Protein AF-A0A7X7PB41-F1 (afdb_monomer_lite)

Foldseek 3Di:
DDDDPPPPPPPPPPPPDPPPPPPPPPPPVLVVLVVVLVVVCVVVVDCVVVVVVVVVVVVVVVVCVVVVVVCPQPPVRPVVVVVVVVVVVVVVVSVVSSVVVVVVVVVVVVVVVVVVVVVVVVVVVVVVVVVVVVCVVCCVVPDPVVVVVVVVVVVVVVVVVVVVVVPDDPDDDD

Structure (mmCIF, N/CA/C/O backbone):
data_AF-A0A7X7PB41-F1
#
_entry.id   AF-A0A7X7PB41-F1
#
loop_
_atom_site.group_PDB
_atom_site.id
_atom_site.type_symbol
_atom_site.label_atom_id
_atom_site.label_alt_id
_atom_site.label_comp_id
_atom_site.label_asym_id
_atom_site.label_entity_id
_atom_site.label_seq_id
_atom_site.pdbx_PDB_ins_code
_atom_site.Cartn_x
_atom_site.Cartn_y
_atom_site.Cartn_z
_atom_site.occupancy
_atom_site.B_iso_or_equiv
_atom_site.auth_seq_id
_atom_site.auth_comp_id
_atom_site.auth_asym_id
_atom_site.auth_atom_id
_atom_site.pdbx_PDB_model_num
ATOM 1 N N . MET A 1 1 ? -56.262 44.344 7.823 1.00 47.78 1 MET A N 1
ATOM 2 C CA . MET A 1 1 ? -54.985 43.666 8.153 1.00 47.78 1 MET A CA 1
ATOM 3 C C . MET A 1 1 ? -55.074 42.276 7.525 1.00 47.78 1 MET A C 1
ATOM 5 O O . MET A 1 1 ? -56.166 41.735 7.571 1.00 47.78 1 MET A O 1
ATOM 9 N N . THR A 1 2 ? -54.004 41.735 6.922 1.00 52.84 2 THR A N 1
ATOM 10 C CA . THR A 1 2 ? -53.910 40.322 6.452 1.00 52.84 2 THR A CA 1
ATOM 11 C C . THR A 1 2 ? -54.329 39.988 5.002 1.00 52.84 2 THR A C 1
ATOM 13 O O . THR A 1 2 ? -55.242 39.206 4.820 1.00 52.84 2 THR A O 1
ATOM 16 N N . GLU A 1 3 ? -53.632 40.474 3.954 1.00 51.25 3 GLU A N 1
ATOM 17 C CA . GLU A 1 3 ? -53.622 39.743 2.650 1.00 51.25 3 GLU A CA 1
ATOM 18 C C . GLU A 1 3 ? -52.525 40.138 1.627 1.00 51.25 3 GLU A C 1
ATOM 20 O O . GLU A 1 3 ? -52.729 40.053 0.419 1.00 51.25 3 GLU A O 1
ATOM 25 N N . LYS A 1 4 ? -51.336 40.606 2.043 1.00 51.53 4 LYS A N 1
ATOM 26 C CA . LYS A 1 4 ? -50.293 41.007 1.060 1.00 51.53 4 LYS A CA 1
ATOM 27 C C . LYS A 1 4 ? -48.918 40.357 1.202 1.00 51.53 4 LYS A C 1
ATOM 29 O O . LYS A 1 4 ? -48.092 40.529 0.308 1.00 51.53 4 LYS A O 1
ATOM 34 N N . SER A 1 5 ? -48.677 39.555 2.240 1.00 53.41 5 SER A N 1
ATOM 35 C CA . SER A 1 5 ? -47.347 38.958 2.473 1.00 53.41 5 SER A CA 1
ATOM 36 C C . SER A 1 5 ? -47.134 37.576 1.845 1.00 53.41 5 SER A C 1
ATOM 38 O O . SER A 1 5 ? -45.993 37.140 1.724 1.00 53.41 5 SER A O 1
ATOM 40 N N . SER A 1 6 ? -48.179 36.899 1.366 1.00 54.62 6 SER A N 1
ATOM 41 C CA . SER A 1 6 ? -48.081 35.486 0.958 1.00 54.62 6 SER A CA 1
ATOM 42 C C . SER A 1 6 ? -47.592 35.255 -0.481 1.00 54.62 6 SER A C 1
ATOM 44 O O . SER A 1 6 ? -47.281 34.126 -0.841 1.00 54.62 6 SER A O 1
ATOM 46 N N . ARG A 1 7 ? -47.490 36.292 -1.330 1.00 54.47 7 ARG A N 1
ATOM 47 C CA . ARG A 1 7 ? -47.110 36.125 -2.756 1.00 54.47 7 ARG A CA 1
ATOM 48 C C . ARG A 1 7 ? -45.626 36.331 -3.072 1.00 54.47 7 ARG A C 1
ATOM 50 O O . ARG A 1 7 ? -45.211 36.049 -4.190 1.00 54.47 7 ARG A O 1
ATOM 57 N N . ARG A 1 8 ? -44.807 36.806 -2.128 1.00 54.28 8 ARG A N 1
ATOM 58 C CA . ARG A 1 8 ? -43.386 37.122 -2.399 1.00 54.28 8 ARG A CA 1
ATOM 59 C C . ARG A 1 8 ? -42.402 35.989 -2.099 1.00 54.28 8 ARG A C 1
ATOM 61 O O . ARG A 1 8 ? -41.243 36.100 -2.484 1.00 54.28 8 ARG A O 1
ATOM 68 N N . LEU A 1 9 ? -42.845 34.896 -1.477 1.00 54.88 9 LEU A N 1
ATOM 69 C CA . LEU A 1 9 ? -41.946 33.813 -1.057 1.00 54.88 9 LEU A CA 1
ATOM 70 C C . LEU A 1 9 ? -41.703 32.739 -2.132 1.00 54.88 9 LEU A C 1
ATOM 72 O O . LEU A 1 9 ? -40.707 32.035 -2.056 1.00 54.88 9 LEU A O 1
ATOM 76 N N . SER A 1 10 ? -42.531 32.641 -3.179 1.00 56.16 10 SER A N 1
ATOM 77 C CA . SER A 1 10 ? -42.407 31.550 -4.170 1.00 56.16 10 SER A CA 1
ATOM 78 C C . SER A 1 10 ? -41.523 31.879 -5.389 1.00 56.16 10 SER A C 1
ATOM 80 O O . SER A 1 10 ? -41.125 30.985 -6.131 1.00 56.16 10 SER A O 1
ATOM 82 N N . ALA A 1 11 ? -41.161 33.152 -5.597 1.00 57.19 11 ALA A N 1
ATOM 83 C CA . ALA A 1 11 ? -40.386 33.581 -6.770 1.00 57.19 11 ALA A CA 1
ATOM 84 C C . ALA A 1 11 ? -38.858 33.462 -6.599 1.00 57.19 11 ALA A C 1
ATOM 86 O O . ALA A 1 11 ? -38.135 33.426 -7.589 1.00 57.19 11 ALA A O 1
ATOM 87 N N . ARG A 1 12 ? -38.352 33.383 -5.359 1.00 55.62 12 ARG A N 1
ATOM 88 C CA . ARG A 1 12 ? -36.904 33.296 -5.076 1.00 55.62 12 ARG A CA 1
ATOM 89 C C . ARG A 1 12 ? -36.365 31.872 -4.937 1.00 55.62 12 ARG A C 1
ATOM 91 O O . ARG A 1 12 ? -35.161 31.699 -4.831 1.00 55.62 12 ARG A O 1
ATOM 98 N N . GLN A 1 13 ? -37.226 30.858 -4.983 1.00 55.12 13 GLN A N 1
ATOM 99 C CA . GLN A 1 13 ? -36.850 29.468 -4.700 1.00 55.12 13 GLN A CA 1
ATOM 100 C C . GLN A 1 13 ? -36.674 28.602 -5.963 1.00 55.12 13 GLN A C 1
ATOM 102 O O . GLN A 1 13 ? -36.529 27.389 -5.867 1.00 55.12 13 GLN A O 1
ATOM 107 N N . ARG A 1 14 ? -36.706 29.203 -7.164 1.00 54.25 14 ARG A N 1
ATOM 108 C CA . ARG A 1 14 ? -36.722 28.477 -8.452 1.00 54.25 14 ARG A CA 1
ATOM 109 C C . ARG A 1 14 ? -35.518 28.714 -9.367 1.00 54.25 14 ARG A C 1
ATOM 111 O O . ARG A 1 14 ? -35.618 28.436 -10.558 1.00 54.25 14 ARG A O 1
ATOM 118 N N . LEU A 1 15 ? -34.399 29.224 -8.860 1.00 59.47 15 LEU A N 1
ATOM 119 C CA . LEU A 1 15 ? -33.299 29.649 -9.736 1.00 59.47 15 LEU A CA 1
ATOM 120 C C . LEU A 1 15 ? -31.901 29.204 -9.308 1.00 59.47 15 LEU A C 1
ATOM 122 O O . LEU A 1 15 ? -30.939 29.879 -9.635 1.00 59.47 15 LEU A O 1
ATOM 126 N N . GLU A 1 16 ? -31.762 28.031 -8.693 1.00 54.91 16 GLU A N 1
ATOM 127 C CA . GLU A 1 16 ? -30.449 27.380 -8.566 1.00 54.91 16 GLU A CA 1
ATOM 128 C C . GLU A 1 16 ? -30.556 25.880 -8.837 1.00 54.91 16 GLU A C 1
ATOM 130 O O . GLU A 1 16 ? -30.386 25.026 -7.976 1.00 54.91 16 GLU A O 1
ATOM 135 N N . THR A 1 17 ? -30.879 25.532 -10.078 1.00 60.97 17 THR A N 1
ATOM 136 C CA . THR A 1 17 ? -30.458 24.239 -10.618 1.00 60.97 17 THR A CA 1
ATOM 137 C C . THR A 1 17 ? -29.385 24.570 -11.638 1.00 60.97 17 THR A C 1
ATOM 139 O O . THR A 1 17 ? -29.733 25.090 -12.704 1.00 60.97 17 THR A O 1
ATOM 142 N N . PRO A 1 18 ? -28.089 24.370 -11.334 1.00 55.72 18 PRO A N 1
ATOM 143 C CA . PRO A 1 18 ? -27.063 24.562 -12.338 1.00 55.72 18 PRO A CA 1
ATOM 144 C C . PRO A 1 18 ? -27.417 23.643 -13.504 1.00 55.72 18 PRO A C 1
ATOM 146 O O . PRO A 1 18 ? -27.487 22.421 -13.360 1.00 55.72 18 PRO A O 1
ATOM 149 N N . ARG A 1 19 ? -27.719 24.246 -14.659 1.00 60.16 19 ARG A N 1
ATOM 150 C CA . ARG A 1 19 ? -27.805 23.533 -15.930 1.00 60.16 19 ARG A CA 1
ATOM 151 C C . ARG A 1 19 ? -26.458 22.844 -16.087 1.00 60.16 19 ARG A C 1
ATOM 153 O O . ARG A 1 19 ? -25.469 23.500 -16.403 1.00 60.16 19 ARG A O 1
ATOM 160 N N . ALA A 1 20 ? -26.419 21.542 -15.818 1.00 60.59 20 ALA A N 1
ATOM 161 C CA . ALA A 1 20 ? -25.282 20.712 -16.145 1.00 60.59 20 ALA A CA 1
ATOM 162 C C . ALA A 1 20 ? -25.123 20.812 -17.661 1.00 60.59 20 ALA A C 1
ATOM 164 O O . ALA A 1 20 ? -25.872 20.197 -18.425 1.00 60.59 20 ALA A O 1
ATOM 165 N N . GLY A 1 21 ? -24.204 21.679 -18.092 1.00 59.22 21 GLY A N 1
ATOM 166 C CA . GLY A 1 21 ? -23.746 21.712 -19.464 1.00 59.22 21 GLY A CA 1
ATOM 167 C C . GLY A 1 21 ? -23.405 20.282 -19.836 1.00 59.22 21 GLY A C 1
ATOM 168 O O . GLY A 1 21 ? -22.780 19.560 -19.054 1.00 59.22 21 GLY A O 1
ATOM 169 N N . ARG A 1 22 ? -23.878 19.849 -21.001 1.00 60.53 22 ARG A N 1
ATOM 170 C CA . ARG A 1 22 ? -23.551 18.548 -21.573 1.00 60.53 22 ARG A CA 1
ATOM 171 C C . ARG A 1 22 ? -22.094 18.594 -22.032 1.00 60.53 22 ARG A C 1
ATOM 173 O O . ARG A 1 22 ? -21.804 18.568 -23.219 1.00 60.53 22 ARG A O 1
ATOM 180 N N . GLY A 1 23 ? -21.190 18.765 -21.069 1.00 62.75 23 GLY A N 1
ATOM 181 C CA . GLY A 1 23 ? -19.768 18.602 -21.252 1.00 62.75 23 GLY A CA 1
ATOM 182 C C . GLY A 1 23 ? -19.560 17.191 -21.758 1.00 62.75 23 GLY A C 1
ATOM 183 O O . GLY A 1 23 ? -20.216 16.254 -21.294 1.00 62.75 23 GLY A O 1
ATOM 184 N N . PHE A 1 24 ? -18.702 17.073 -22.758 1.00 55.97 24 PHE A N 1
ATOM 185 C CA . PHE A 1 24 ? -18.232 15.815 -23.295 1.00 55.97 24 PHE A CA 1
ATOM 186 C C . PHE A 1 24 ? -17.675 14.990 -22.127 1.00 55.97 24 PHE A C 1
ATOM 188 O O . PHE A 1 24 ? -16.533 15.168 -21.709 1.00 55.97 24 PHE A O 1
ATOM 195 N N . ARG A 1 25 ? -18.516 14.144 -21.521 1.00 59.38 25 ARG A N 1
ATOM 196 C CA . ARG A 1 25 ? -18.081 13.152 -20.547 1.00 59.38 25 ARG A CA 1
ATOM 197 C C . ARG A 1 25 ? -17.345 12.117 -21.370 1.00 59.38 25 ARG A C 1
ATOM 199 O O . ARG A 1 25 ? -17.942 11.173 -21.877 1.00 59.38 25 ARG A O 1
ATOM 206 N N . LEU A 1 26 ? -16.050 12.352 -21.556 1.00 60.09 26 LEU A N 1
ATOM 207 C CA . LEU A 1 26 ? -15.103 11.282 -21.795 1.00 60.09 26 LEU A CA 1
ATOM 208 C C . LEU A 1 26 ? -15.298 10.337 -20.610 1.00 60.09 26 LEU A C 1
ATOM 210 O O . LEU A 1 26 ? -14.780 10.581 -19.522 1.00 60.09 26 LEU A O 1
ATOM 214 N N . ASN A 1 27 ? -16.153 9.329 -20.795 1.00 58.66 27 ASN A N 1
ATOM 215 C CA . ASN A 1 27 ? -16.287 8.199 -19.892 1.00 58.66 27 ASN A CA 1
ATOM 216 C C . ASN A 1 27 ? -14.961 7.442 -20.004 1.00 58.66 27 ASN A C 1
ATOM 218 O O . ASN A 1 27 ? -14.846 6.442 -20.707 1.00 58.66 27 ASN A O 1
ATOM 222 N N . TYR A 1 28 ? -13.925 8.002 -19.384 1.00 62.16 28 TYR A N 1
ATOM 223 C CA . TYR A 1 28 ? -12.711 7.286 -19.074 1.00 62.16 28 TYR A CA 1
ATOM 224 C C . TYR A 1 28 ? -13.159 6.166 -18.152 1.00 62.16 28 TYR A C 1
ATOM 226 O O . TYR A 1 28 ? -13.581 6.411 -17.023 1.00 62.16 28 TYR A O 1
ATOM 234 N N . ASP A 1 29 ? -13.177 4.955 -18.692 1.00 69.38 29 ASP A N 1
ATOM 235 C CA . ASP A 1 29 ? -13.531 3.759 -17.954 1.00 69.38 29 ASP A CA 1
ATOM 236 C C . ASP A 1 29 ? -12.423 3.513 -16.919 1.00 69.38 29 ASP A C 1
ATOM 238 O O . ASP A 1 29 ? -11.375 2.924 -17.200 1.00 69.38 29 ASP A O 1
ATOM 242 N N . VAL A 1 30 ? -12.622 4.088 -15.729 1.00 68.38 30 VAL A N 1
ATOM 243 C CA . VAL A 1 30 ? -11.713 3.999 -14.577 1.00 68.38 30 VAL A CA 1
ATOM 244 C C . VAL A 1 30 ? -11.475 2.531 -14.206 1.00 68.38 30 VAL A C 1
ATOM 246 O O . VAL A 1 30 ? -10.381 2.177 -13.766 1.00 68.38 30 VAL A O 1
ATOM 249 N N . GLU A 1 31 ? -12.452 1.661 -14.474 1.00 72.06 31 GLU A N 1
ATOM 250 C CA . GLU A 1 31 ? -12.363 0.212 -14.316 1.00 72.06 31 GLU A CA 1
ATOM 251 C C . GLU A 1 31 ? -11.364 -0.410 -15.309 1.00 72.06 31 GLU A C 1
ATOM 253 O O . GLU A 1 31 ? -10.537 -1.250 -14.938 1.00 72.06 31 GLU A O 1
ATOM 258 N N . ALA A 1 32 ? -11.405 0.006 -16.581 1.00 72.38 32 ALA A N 1
ATOM 259 C CA . ALA A 1 32 ? -10.490 -0.479 -17.616 1.00 72.38 32 ALA A CA 1
ATOM 260 C C . ALA A 1 32 ? -9.046 -0.027 -17.358 1.00 72.38 32 ALA A C 1
ATOM 262 O O . ALA A 1 32 ? -8.133 -0.859 -17.358 1.00 72.38 32 ALA A O 1
ATOM 263 N N . VAL A 1 33 ? -8.845 1.261 -17.061 1.00 72.56 33 VAL A N 1
ATOM 264 C CA . VAL A 1 33 ? -7.533 1.794 -16.653 1.00 72.56 33 VAL A CA 1
ATOM 265 C C . VAL A 1 33 ? -7.054 1.081 -15.392 1.00 72.56 33 VAL A C 1
ATOM 267 O O . VAL A 1 33 ? -5.888 0.710 -15.295 1.00 72.56 33 VAL A O 1
ATOM 270 N N . GLY A 1 34 ? -7.969 0.793 -14.466 1.00 71.88 34 GLY A N 1
ATOM 271 C CA . GLY A 1 34 ? -7.657 0.078 -13.247 1.00 71.88 3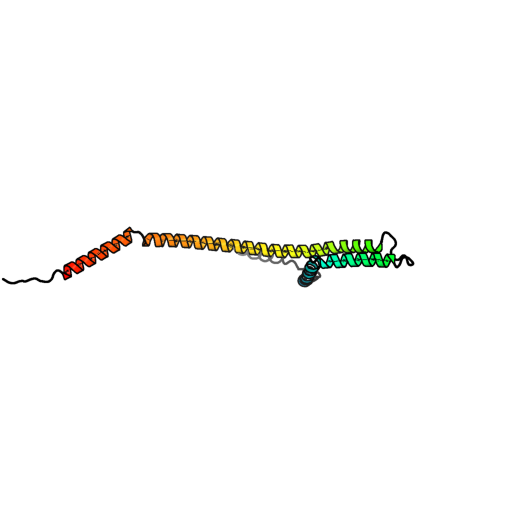4 GLY A CA 1
ATOM 272 C C . GLY A 1 34 ? -7.079 -1.318 -13.477 1.00 71.88 34 GLY A C 1
ATOM 273 O O . GLY A 1 34 ? -5.995 -1.634 -12.977 1.00 71.88 34 GLY A O 1
ATOM 274 N N . ARG A 1 35 ? -7.754 -2.147 -14.275 1.00 77.62 35 ARG A N 1
ATOM 275 C CA . ARG A 1 35 ? -7.263 -3.498 -14.598 1.00 77.62 35 ARG A CA 1
ATOM 276 C C . ARG A 1 35 ? -5.901 -3.469 -15.295 1.00 77.62 35 ARG A C 1
ATOM 278 O O . ARG A 1 35 ? -5.041 -4.301 -15.001 1.00 77.62 35 ARG A O 1
ATOM 285 N N . VAL A 1 36 ? -5.682 -2.490 -16.175 1.00 74.25 36 VAL A N 1
ATOM 286 C CA . VAL A 1 36 ? -4.398 -2.293 -16.862 1.00 74.25 36 VAL A CA 1
ATOM 287 C C . VAL A 1 36 ? -3.300 -1.899 -15.870 1.00 74.25 36 VAL A C 1
ATOM 289 O O . VAL A 1 36 ? -2.246 -2.534 -15.859 1.00 74.25 36 VAL A O 1
ATOM 292 N N . SER A 1 37 ? -3.551 -0.933 -14.982 1.00 73.38 37 SER A N 1
ATOM 293 C CA . SER A 1 37 ? -2.589 -0.518 -13.953 1.00 73.38 37 SER A CA 1
ATOM 294 C C . SER A 1 37 ? -2.202 -1.663 -13.016 1.00 73.38 37 SER A C 1
ATOM 296 O O . SER A 1 37 ? -1.030 -1.798 -12.683 1.00 73.38 37 SER A O 1
ATOM 298 N N . GLU A 1 38 ? -3.144 -2.523 -12.622 1.00 78.19 38 GLU A N 1
ATOM 299 C CA . GLU A 1 38 ? -2.858 -3.673 -11.751 1.00 78.19 38 GLU A CA 1
ATOM 300 C C . GLU A 1 38 ? -2.031 -4.759 -12.458 1.00 78.19 38 GLU A C 1
ATOM 302 O O . GLU A 1 38 ? -1.155 -5.383 -11.854 1.00 78.19 38 GLU A O 1
ATOM 307 N N . SER A 1 39 ? -2.254 -4.971 -13.758 1.00 78.19 39 SER A N 1
ATOM 308 C CA . SER A 1 39 ? -1.396 -5.844 -14.565 1.00 78.19 39 SER A CA 1
ATOM 309 C C . SER A 1 39 ? 0.017 -5.273 -14.707 1.00 78.19 39 SER A C 1
ATOM 311 O O . SER A 1 39 ? 0.993 -6.006 -14.548 1.00 78.19 39 SER A O 1
ATOM 313 N N . ILE A 1 40 ? 0.135 -3.968 -14.967 1.00 76.12 40 ILE A N 1
ATOM 314 C CA . ILE A 1 40 ? 1.421 -3.273 -15.098 1.00 76.12 40 ILE A CA 1
ATOM 315 C C . ILE A 1 40 ? 2.180 -3.280 -13.767 1.00 76.12 40 ILE A C 1
ATOM 317 O O . ILE A 1 40 ? 3.370 -3.577 -13.760 1.00 76.12 40 ILE A O 1
ATOM 321 N N . ALA A 1 41 ? 1.507 -3.034 -12.641 1.00 78.25 41 ALA A N 1
ATOM 322 C CA . ALA A 1 41 ? 2.117 -3.069 -11.312 1.00 78.25 41 ALA A CA 1
ATOM 323 C C . ALA A 1 41 ? 2.687 -4.458 -10.980 1.00 78.25 41 ALA A C 1
ATOM 325 O O . ALA A 1 41 ? 3.830 -4.568 -10.538 1.00 78.25 41 ALA A O 1
ATOM 326 N N . ARG A 1 42 ? 1.938 -5.532 -11.270 1.00 80.38 42 ARG A N 1
ATOM 327 C CA . ARG A 1 42 ? 2.433 -6.909 -11.098 1.00 80.38 42 ARG A CA 1
ATOM 328 C C . ARG A 1 42 ? 3.596 -7.231 -12.039 1.00 80.38 42 ARG A C 1
ATOM 330 O O . ARG A 1 42 ? 4.530 -7.926 -11.643 1.00 80.38 42 ARG A O 1
ATOM 337 N N . PHE A 1 43 ? 3.562 -6.717 -13.267 1.00 78.81 43 PHE A N 1
ATOM 338 C CA . PHE A 1 43 ? 4.617 -6.933 -14.254 1.00 78.81 43 PHE A CA 1
ATOM 339 C C . PHE A 1 43 ? 5.920 -6.202 -13.891 1.00 78.81 43 PHE A C 1
ATOM 341 O O . PHE A 1 43 ? 6.979 -6.826 -13.873 1.00 78.81 43 PHE A O 1
ATOM 348 N N . LEU A 1 44 ? 5.837 -4.916 -13.533 1.00 78.88 44 LEU A N 1
ATOM 349 C CA . LEU A 1 44 ? 6.976 -4.083 -13.124 1.00 78.88 44 LEU A CA 1
ATOM 350 C C . LEU A 1 44 ? 7.553 -4.490 -11.760 1.00 78.88 44 LEU A C 1
ATOM 352 O O . LEU A 1 44 ? 8.757 -4.377 -11.557 1.00 78.88 44 LEU A O 1
ATOM 356 N N . GLY A 1 45 ? 6.720 -4.990 -10.840 1.00 71.88 45 GLY A N 1
ATOM 357 C CA . GLY A 1 45 ? 7.156 -5.484 -9.528 1.00 71.88 45 GLY A CA 1
ATOM 358 C C . GLY A 1 45 ? 7.860 -6.845 -9.569 1.00 71.88 45 GLY A C 1
ATOM 359 O O . GLY A 1 45 ? 8.438 -7.275 -8.574 1.00 71.88 45 GLY A O 1
ATOM 360 N N . THR A 1 46 ? 7.838 -7.532 -10.714 1.00 83.00 46 THR A N 1
ATOM 361 C CA . THR A 1 46 ? 8.509 -8.821 -10.889 1.00 83.00 46 THR A CA 1
ATOM 362 C C . THR A 1 46 ? 9.907 -8.605 -11.478 1.00 83.00 46 THR A C 1
ATOM 364 O O . THR A 1 46 ? 10.048 -7.997 -12.537 1.00 83.00 46 THR A O 1
ATOM 367 N N . GLY A 1 47 ? 10.955 -9.199 -10.887 1.00 86.12 47 GLY A N 1
ATOM 368 C CA . GLY A 1 47 ? 12.342 -9.105 -11.394 1.00 86.12 47 GLY A CA 1
ATOM 369 C C . GLY A 1 47 ? 12.554 -9.592 -12.842 1.00 86.12 47 GLY A C 1
ATOM 370 O O . GLY A 1 47 ? 13.585 -9.327 -13.455 1.00 86.12 47 GLY A O 1
ATOM 371 N N . ARG A 1 48 ? 11.549 -10.258 -13.426 1.00 87.19 48 ARG A N 1
ATOM 372 C CA . ARG A 1 48 ? 11.503 -10.677 -14.835 1.00 87.19 48 ARG A CA 1
ATOM 373 C C . ARG A 1 48 ? 11.518 -9.498 -15.812 1.00 87.19 48 ARG A C 1
ATOM 375 O O . ARG A 1 48 ? 12.120 -9.629 -16.873 1.00 87.19 48 ARG A O 1
ATOM 382 N N . TYR A 1 49 ? 10.885 -8.370 -15.474 1.00 87.94 49 TYR A N 1
ATOM 383 C CA . TYR A 1 49 ? 10.895 -7.184 -16.337 1.00 87.94 49 TYR A CA 1
ATOM 384 C C . TYR A 1 49 ? 12.309 -6.610 -16.472 1.00 87.94 49 TYR A C 1
ATOM 386 O O . TYR A 1 49 ? 12.771 -6.372 -17.585 1.00 87.94 49 TYR A O 1
ATOM 394 N N . LEU A 1 50 ? 13.021 -6.476 -15.347 1.00 88.31 50 LEU A N 1
ATOM 395 C CA . LEU A 1 50 ? 14.414 -6.025 -15.335 1.00 88.31 50 LEU A CA 1
ATOM 396 C C . LEU A 1 50 ? 15.307 -6.956 -16.161 1.00 88.31 50 LEU A C 1
ATOM 398 O O . LEU A 1 50 ? 16.069 -6.476 -16.992 1.00 88.31 50 LEU A O 1
ATOM 402 N N . ALA A 1 51 ? 15.155 -8.276 -16.010 1.00 91.44 51 ALA A N 1
ATOM 403 C CA . ALA A 1 51 ? 15.911 -9.245 -16.804 1.00 91.44 51 ALA A CA 1
ATOM 404 C C . ALA A 1 51 ? 15.662 -9.091 -18.317 1.00 91.44 51 ALA A C 1
ATOM 406 O O . ALA A 1 51 ? 16.614 -9.051 -19.095 1.00 91.44 51 ALA A O 1
ATOM 407 N N . PHE A 1 52 ? 14.399 -8.956 -18.739 1.00 91.44 52 PHE A N 1
ATOM 408 C CA . PHE A 1 52 ? 14.056 -8.728 -20.146 1.00 91.44 52 PHE A CA 1
ATOM 409 C C . PHE A 1 52 ? 14.637 -7.409 -20.675 1.00 91.44 52 PHE A C 1
ATOM 411 O O . PHE A 1 52 ? 15.232 -7.395 -21.751 1.00 91.44 52 PHE A O 1
ATOM 418 N N . GLN A 1 53 ? 14.529 -6.323 -19.903 1.00 90.06 53 GLN A N 1
ATOM 419 C CA . GLN A 1 53 ? 15.070 -5.011 -20.267 1.00 90.06 53 GLN A CA 1
ATOM 420 C C . GLN A 1 53 ? 16.596 -5.057 -20.432 1.00 90.06 53 GLN A C 1
ATOM 422 O O . GLN A 1 53 ? 17.130 -4.521 -21.401 1.00 90.06 53 GLN A O 1
ATOM 427 N N . THR A 1 54 ? 17.310 -5.735 -19.528 1.00 90.69 54 THR A N 1
ATOM 428 C CA . THR A 1 54 ? 18.765 -5.913 -19.629 1.00 90.69 54 THR A CA 1
ATOM 429 C C . THR A 1 54 ? 19.149 -6.721 -20.868 1.00 90.69 54 THR A C 1
ATOM 431 O O . THR A 1 54 ? 20.053 -6.318 -21.597 1.00 90.69 54 THR A O 1
ATOM 434 N N . ILE A 1 55 ? 18.446 -7.824 -21.149 1.00 94.44 55 ILE A N 1
ATOM 435 C CA . ILE A 1 55 ? 18.681 -8.633 -22.355 1.00 94.44 55 ILE A CA 1
ATOM 436 C C . ILE A 1 55 ? 18.443 -7.795 -23.613 1.00 94.44 55 ILE A C 1
ATOM 438 O O . ILE A 1 55 ? 19.265 -7.831 -24.524 1.00 94.44 55 ILE A O 1
ATOM 442 N N . PHE A 1 56 ? 17.367 -7.006 -23.655 1.00 91.12 56 PHE A N 1
ATOM 443 C CA . PHE A 1 56 ? 17.065 -6.128 -24.784 1.00 91.12 56 PHE A CA 1
ATOM 444 C C . PHE A 1 56 ? 18.202 -5.134 -25.058 1.00 91.12 56 PHE A C 1
ATOM 446 O O . PHE A 1 56 ? 18.647 -5.016 -26.198 1.00 91.12 56 PHE A O 1
ATOM 453 N N . VAL A 1 57 ? 18.727 -4.480 -24.016 1.00 89.06 57 VAL A N 1
ATOM 454 C CA . VAL A 1 57 ? 19.869 -3.558 -24.144 1.00 89.06 57 VAL A CA 1
ATOM 455 C C . VAL A 1 57 ? 21.116 -4.281 -24.660 1.00 89.06 57 VAL A C 1
ATOM 457 O O . VAL A 1 57 ? 21.769 -3.787 -25.576 1.00 89.06 57 VAL A O 1
ATOM 460 N N . ILE A 1 58 ? 21.430 -5.464 -24.123 1.00 89.94 58 ILE A N 1
ATOM 461 C CA . ILE A 1 58 ? 22.588 -6.259 -24.563 1.00 89.94 58 ILE A CA 1
ATOM 462 C C . ILE A 1 58 ? 22.450 -6.652 -26.039 1.00 89.94 58 ILE A C 1
ATOM 464 O O . ILE A 1 58 ? 23.401 -6.499 -26.803 1.00 89.94 58 ILE A O 1
ATOM 468 N N . VAL A 1 59 ? 21.271 -7.127 -26.451 1.00 89.19 59 VAL A N 1
ATOM 469 C CA . VAL A 1 59 ? 20.992 -7.509 -27.843 1.00 89.19 59 VAL A CA 1
ATOM 470 C C . VAL A 1 59 ? 21.089 -6.299 -28.769 1.00 89.19 59 VAL A C 1
ATOM 472 O O . VAL A 1 59 ? 21.657 -6.420 -29.851 1.00 89.19 59 VAL A O 1
ATOM 475 N N . TRP A 1 60 ? 20.599 -5.131 -28.348 1.00 86.06 60 TRP A N 1
ATOM 476 C CA . TRP A 1 60 ? 20.700 -3.899 -29.131 1.00 86.06 60 TRP A CA 1
ATOM 477 C C . TRP A 1 60 ? 22.154 -3.491 -29.367 1.00 86.06 60 TRP A C 1
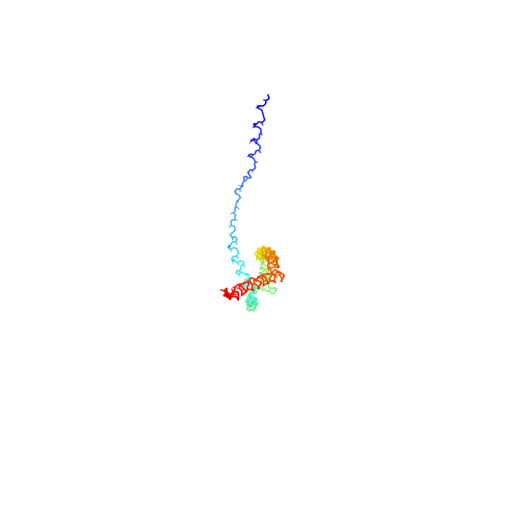ATOM 479 O O . TRP A 1 60 ? 22.552 -3.231 -30.503 1.00 86.06 60 TRP A O 1
ATOM 489 N N . ILE A 1 61 ? 22.963 -3.499 -28.303 1.00 83.31 61 ILE A N 1
ATOM 490 C CA . ILE A 1 61 ? 24.399 -3.214 -28.385 1.00 83.31 61 ILE A CA 1
ATOM 491 C C . ILE A 1 61 ? 25.082 -4.238 -29.304 1.00 83.31 61 ILE A C 1
ATOM 493 O O . ILE A 1 61 ? 25.828 -3.850 -30.198 1.00 83.31 61 ILE A O 1
ATOM 497 N N . ALA A 1 62 ? 24.795 -5.535 -29.146 1.00 84.38 62 ALA A N 1
ATOM 498 C CA . ALA A 1 62 ? 25.381 -6.594 -29.970 1.00 84.38 62 ALA A CA 1
ATOM 499 C C . ALA A 1 62 ? 25.004 -6.474 -31.459 1.00 84.38 62 ALA A C 1
ATOM 501 O O . ALA A 1 62 ? 25.866 -6.627 -32.325 1.00 84.38 62 ALA A O 1
ATOM 502 N N . LEU A 1 63 ? 23.740 -6.158 -31.763 1.00 83.50 63 LEU A N 1
ATOM 503 C CA . LEU A 1 63 ? 23.266 -5.925 -33.129 1.00 83.50 63 LEU A CA 1
ATOM 504 C C . LEU A 1 63 ? 23.973 -4.717 -33.747 1.00 83.50 63 LEU A C 1
ATOM 506 O O . LEU A 1 63 ? 24.396 -4.780 -34.899 1.00 83.50 63 LEU A O 1
ATOM 510 N N . ASN A 1 64 ? 24.167 -3.649 -32.973 1.00 78.25 64 ASN A N 1
ATOM 511 C CA . ASN A 1 64 ? 24.897 -2.471 -33.419 1.00 78.25 64 ASN A CA 1
ATOM 512 C C . ASN A 1 64 ? 26.378 -2.769 -33.718 1.00 78.25 64 ASN A C 1
ATOM 514 O O . ASN A 1 64 ? 26.884 -2.367 -34.764 1.00 78.25 64 ASN A O 1
ATOM 518 N N . LEU A 1 65 ? 27.038 -3.550 -32.852 1.00 75.38 65 LEU A N 1
ATOM 519 C CA . LEU A 1 65 ? 28.418 -4.012 -33.048 1.00 75.38 65 LEU A CA 1
ATOM 520 C C . LEU A 1 65 ? 28.575 -4.918 -34.281 1.00 75.38 65 LEU A C 1
ATOM 522 O O . LEU A 1 65 ? 29.628 -4.910 -34.913 1.00 75.38 65 LEU A O 1
ATOM 526 N N . TYR A 1 66 ? 27.558 -5.704 -34.637 1.00 74.25 66 TYR A N 1
ATOM 527 C CA . TYR A 1 66 ? 27.596 -6.545 -35.839 1.00 74.25 66 TYR A CA 1
ATOM 528 C C . TYR A 1 66 ? 27.242 -5.756 -37.112 1.00 74.25 66 TYR A C 1
ATOM 530 O O . TYR A 1 66 ? 27.784 -6.011 -38.186 1.00 74.25 66 TYR A O 1
ATOM 538 N N . ALA A 1 67 ? 26.389 -4.736 -36.992 1.00 68.81 67 ALA A N 1
ATOM 539 C CA . ALA A 1 67 ? 25.974 -3.840 -38.072 1.00 68.81 67 ALA A CA 1
ATOM 540 C C . ALA A 1 67 ? 26.931 -2.644 -38.295 1.00 68.81 67 ALA A C 1
ATOM 542 O O . ALA A 1 67 ? 26.526 -1.619 -38.851 1.00 68.81 67 ALA A O 1
ATOM 543 N N . VAL A 1 68 ? 28.209 -2.771 -37.910 1.00 57.44 68 VAL A N 1
ATOM 544 C CA . VAL A 1 68 ? 29.243 -1.715 -38.012 1.00 57.44 68 VAL A CA 1
ATOM 545 C C . VAL A 1 68 ? 29.424 -1.184 -39.441 1.00 57.44 68 VAL A C 1
ATOM 547 O O . VAL A 1 68 ? 29.751 -0.013 -39.618 1.00 57.44 68 VAL A O 1
ATOM 550 N N . GLY A 1 69 ? 29.136 -1.991 -40.467 1.00 59.84 69 GLY A N 1
ATOM 551 C CA . GLY A 1 69 ? 29.187 -1.559 -41.870 1.00 59.84 69 GLY A CA 1
ATOM 552 C C . GLY A 1 69 ? 28.067 -0.598 -42.300 1.00 59.84 69 GLY A C 1
ATOM 553 O O . GLY A 1 69 ? 28.243 0.122 -43.277 1.00 59.84 69 GLY A O 1
ATOM 554 N N . MET A 1 70 ? 26.939 -0.562 -41.579 1.00 62.56 70 MET A N 1
ATOM 555 C CA . MET A 1 70 ? 25.759 0.258 -41.907 1.00 62.56 70 MET A CA 1
ATOM 556 C C . MET A 1 70 ? 25.558 1.428 -40.926 1.00 62.56 70 MET A C 1
ATOM 558 O O . MET A 1 70 ? 24.695 2.269 -41.160 1.00 62.56 70 MET A O 1
ATOM 562 N N . GLN A 1 71 ? 26.342 1.484 -39.834 1.00 64.00 71 GLN A N 1
ATOM 563 C CA . GLN A 1 71 ? 26.373 2.582 -38.851 1.00 64.00 71 GLN A CA 1
ATOM 564 C C . GLN A 1 71 ? 24.978 3.052 -38.400 1.00 64.00 71 GLN A C 1
ATOM 566 O O . GLN A 1 71 ? 24.701 4.245 -38.318 1.00 64.00 71 GLN A O 1
ATOM 571 N N . TRP A 1 72 ? 24.076 2.108 -38.130 1.00 62.34 72 TRP A N 1
ATOM 572 C CA . TRP A 1 72 ? 22.655 2.415 -37.934 1.00 62.34 72 TRP A CA 1
ATOM 573 C C . TRP A 1 72 ? 22.363 3.196 -36.637 1.00 62.34 72 TRP A C 1
ATOM 575 O O . TRP A 1 72 ? 21.382 3.929 -36.575 1.00 62.34 72 TRP A O 1
ATOM 585 N N . ASP A 1 73 ? 23.233 3.081 -35.625 1.00 69.62 73 ASP A N 1
ATOM 586 C CA . ASP A 1 73 ? 23.202 3.896 -34.397 1.00 69.62 73 ASP A CA 1
ATOM 587 C C . ASP A 1 73 ? 24.635 4.047 -33.827 1.00 69.62 73 ASP A C 1
ATOM 589 O O . ASP A 1 73 ? 25.034 3.272 -32.959 1.00 69.62 73 ASP A O 1
ATOM 593 N N . PRO A 1 74 ? 25.471 4.955 -34.369 1.00 69.06 74 PRO A N 1
ATOM 594 C CA . PRO A 1 74 ? 26.869 5.115 -33.961 1.00 69.06 74 PRO A CA 1
ATOM 595 C C . PRO A 1 74 ? 26.992 5.543 -32.495 1.00 69.06 74 PRO A C 1
ATOM 597 O O . PRO A 1 74 ? 26.101 6.199 -31.953 1.00 69.06 74 PRO A O 1
ATOM 600 N N . TYR A 1 75 ? 28.124 5.237 -31.854 1.00 60.31 75 TYR A N 1
ATOM 601 C CA . TYR A 1 75 ? 28.436 5.739 -30.510 1.00 60.31 75 TYR A CA 1
ATOM 602 C C . TYR A 1 75 ? 28.261 7.273 -30.481 1.00 60.31 75 TYR A C 1
ATOM 604 O O . TYR A 1 75 ? 28.927 7.946 -31.274 1.00 60.31 75 TYR A O 1
ATOM 612 N N . PRO A 1 76 ? 27.361 7.847 -29.650 1.00 65.06 76 PRO A N 1
ATOM 613 C CA . PRO A 1 76 ? 26.895 7.384 -28.333 1.00 65.06 76 PRO A CA 1
ATOM 614 C C . PRO A 1 76 ? 25.464 6.776 -28.264 1.00 65.06 76 PRO A C 1
ATOM 616 O O . PRO A 1 76 ? 24.780 6.960 -27.258 1.00 65.06 76 PRO A O 1
ATOM 619 N N . PHE A 1 77 ? 25.005 6.042 -29.285 1.00 78.38 77 PHE A N 1
ATOM 620 C CA . PHE A 1 77 ? 23.687 5.373 -29.346 1.00 78.38 77 PHE A CA 1
ATOM 621 C C . PHE A 1 77 ? 22.489 6.330 -29.162 1.00 78.38 77 PHE A C 1
ATOM 623 O O . PHE A 1 77 ? 21.731 6.253 -28.186 1.00 78.38 77 PHE A O 1
ATOM 630 N N . ILE A 1 78 ? 22.325 7.277 -30.090 1.00 80.88 78 ILE A N 1
ATOM 631 C CA . ILE A 1 78 ? 21.304 8.332 -30.007 1.00 80.88 78 ILE A CA 1
ATOM 632 C C . ILE A 1 78 ? 19.880 7.766 -30.019 1.00 80.88 78 ILE A C 1
ATOM 634 O O . ILE A 1 78 ? 19.012 8.286 -29.316 1.00 80.88 78 ILE A O 1
ATOM 638 N N . LEU A 1 79 ? 19.637 6.686 -30.769 1.00 83.44 79 LEU A N 1
ATOM 639 C CA . LEU A 1 79 ? 18.306 6.084 -30.878 1.00 83.44 79 LEU A CA 1
ATOM 640 C C . LEU A 1 79 ? 17.920 5.356 -29.592 1.00 83.44 79 LEU A C 1
ATOM 642 O O . LEU A 1 79 ? 16.793 5.503 -29.116 1.00 83.44 79 LEU A O 1
ATOM 646 N N . LEU A 1 80 ? 18.866 4.626 -28.996 1.00 85.81 80 LEU A N 1
ATOM 647 C CA . LEU A 1 80 ? 18.662 3.983 -27.700 1.00 85.81 80 LEU A CA 1
ATOM 648 C C . LEU A 1 80 ? 18.391 5.030 -26.614 1.00 85.81 80 LEU A C 1
ATOM 650 O O . LEU A 1 80 ? 17.451 4.885 -25.833 1.00 85.81 80 LEU A O 1
ATOM 654 N N . ASN A 1 81 ? 19.162 6.116 -26.597 1.00 86.44 81 ASN A N 1
ATOM 655 C CA . ASN A 1 81 ? 18.971 7.199 -25.637 1.00 86.44 81 ASN A CA 1
ATOM 656 C C . ASN A 1 81 ? 17.603 7.886 -25.806 1.00 86.44 81 ASN A C 1
ATOM 658 O O . ASN A 1 81 ? 16.885 8.106 -24.827 1.00 86.44 81 ASN A O 1
ATOM 662 N N . LEU A 1 82 ? 17.194 8.151 -27.050 1.00 87.44 82 LEU A N 1
ATOM 663 C CA . LEU A 1 82 ? 15.880 8.713 -27.348 1.00 87.44 82 LEU A CA 1
ATOM 664 C C . LEU A 1 82 ? 14.756 7.792 -26.852 1.00 87.44 82 LEU A C 1
ATOM 666 O O . LEU A 1 82 ? 13.834 8.260 -26.183 1.00 87.44 82 LEU A O 1
ATOM 670 N N . ALA A 1 83 ? 14.865 6.485 -27.105 1.00 88.50 83 ALA A N 1
ATOM 671 C CA . ALA A 1 83 ? 13.891 5.502 -26.644 1.00 88.50 83 ALA A CA 1
ATOM 672 C C . ALA A 1 83 ? 13.776 5.476 -25.110 1.00 88.50 83 ALA A C 1
ATOM 674 O O . ALA A 1 83 ? 12.665 5.536 -24.584 1.00 88.50 83 ALA A O 1
ATOM 675 N N . PHE A 1 84 ? 14.900 5.465 -24.385 1.00 90.44 84 PHE A N 1
ATOM 676 C CA . PHE A 1 84 ? 14.902 5.536 -22.919 1.00 90.44 84 PHE A CA 1
ATOM 677 C C . PHE A 1 84 ? 14.325 6.854 -22.391 1.00 90.44 84 PHE A C 1
ATOM 679 O O . PHE A 1 84 ? 13.580 6.851 -21.410 1.00 90.44 84 PHE A O 1
ATOM 686 N N . SER A 1 85 ? 14.616 7.971 -23.058 1.00 92.81 85 SER A N 1
ATOM 687 C CA . SER A 1 85 ? 14.076 9.283 -22.697 1.00 92.81 85 SER A CA 1
ATOM 688 C C . SER A 1 85 ? 12.552 9.313 -22.831 1.00 92.81 85 SER A C 1
ATOM 690 O O . SER A 1 85 ? 11.849 9.738 -21.912 1.00 92.81 85 SER A O 1
ATOM 692 N N . THR A 1 86 ? 12.013 8.795 -23.939 1.00 91.38 86 THR A N 1
ATOM 693 C CA . THR A 1 86 ? 10.561 8.667 -24.128 1.00 91.38 86 THR A CA 1
ATOM 694 C C . THR A 1 86 ? 9.946 7.658 -23.155 1.00 91.38 86 THR A C 1
ATOM 696 O O . THR A 1 86 ? 8.877 7.919 -22.601 1.00 91.38 86 THR A O 1
ATOM 699 N N . GLN A 1 87 ? 10.624 6.535 -22.890 1.00 92.69 87 GLN A N 1
ATOM 700 C CA . GLN A 1 87 ? 10.177 5.531 -21.924 1.00 92.69 87 GLN A CA 1
ATOM 701 C C . GLN A 1 87 ? 10.031 6.140 -20.525 1.00 92.69 87 GLN A C 1
ATOM 703 O O . GLN A 1 87 ? 8.997 5.956 -19.884 1.00 92.69 87 GLN A O 1
ATOM 708 N N . ALA A 1 88 ? 11.027 6.901 -20.066 1.00 90.69 88 ALA A N 1
ATOM 709 C CA . ALA A 1 88 ? 10.977 7.594 -18.783 1.00 90.69 88 ALA A CA 1
ATOM 710 C C . ALA A 1 88 ? 9.851 8.643 -18.743 1.00 90.69 88 ALA A C 1
ATOM 712 O O . ALA A 1 88 ? 9.102 8.706 -17.766 1.00 90.69 88 ALA A O 1
ATOM 713 N N . ALA A 1 89 ? 9.682 9.413 -19.824 1.00 94.38 89 ALA A N 1
ATOM 714 C CA . ALA A 1 89 ? 8.636 10.429 -19.925 1.00 94.38 89 ALA A CA 1
ATOM 715 C C . ALA A 1 89 ? 7.217 9.838 -19.829 1.00 94.38 89 ALA A C 1
ATOM 717 O O . ALA A 1 89 ? 6.356 10.422 -19.173 1.00 94.38 89 ALA A O 1
ATOM 718 N N . TYR A 1 90 ? 6.968 8.672 -20.434 1.00 91.81 90 TYR A N 1
ATOM 719 C CA . TYR A 1 90 ? 5.667 7.994 -20.356 1.00 91.81 90 TYR A CA 1
ATOM 720 C C . TYR A 1 90 ? 5.485 7.165 -19.072 1.00 91.81 90 TYR A C 1
ATOM 722 O O . TYR A 1 90 ? 4.358 6.959 -18.619 1.00 91.81 90 TYR A O 1
ATOM 730 N N . ALA A 1 91 ? 6.577 6.732 -18.435 1.00 89.25 91 ALA A N 1
ATOM 731 C CA . ALA A 1 91 ? 6.513 6.021 -17.162 1.00 89.25 91 ALA A CA 1
ATOM 732 C C . ALA A 1 91 ? 5.939 6.902 -16.041 1.00 89.25 91 ALA A C 1
ATOM 734 O O . ALA A 1 91 ? 5.105 6.430 -15.275 1.00 89.25 91 ALA A O 1
ATOM 735 N N . ALA A 1 92 ? 6.324 8.180 -15.967 1.00 88.69 92 ALA A N 1
ATOM 736 C CA . ALA A 1 92 ? 5.861 9.097 -14.923 1.00 88.69 92 ALA A CA 1
ATOM 737 C C . ALA A 1 92 ? 4.319 9.187 -14.793 1.00 88.69 92 ALA A C 1
ATOM 739 O O . ALA A 1 92 ? 3.807 8.917 -13.704 1.00 88.69 92 ALA A O 1
ATOM 740 N N . PRO A 1 93 ? 3.539 9.490 -15.851 1.00 87.69 93 PRO A N 1
ATOM 741 C CA . PRO A 1 93 ? 2.078 9.537 -15.750 1.00 87.69 93 PRO A CA 1
ATOM 742 C C . PRO A 1 93 ? 1.448 8.166 -15.468 1.00 87.69 93 PRO A C 1
ATOM 744 O O . PRO A 1 93 ? 0.464 8.089 -14.734 1.00 87.69 93 PRO A O 1
ATOM 747 N N . LEU A 1 94 ? 2.013 7.074 -15.994 1.00 84.19 94 LEU A N 1
ATOM 748 C CA . LEU A 1 94 ? 1.546 5.718 -15.684 1.00 84.19 94 LEU A CA 1
ATOM 749 C C . LEU A 1 94 ? 1.735 5.366 -14.205 1.00 84.19 94 LEU A C 1
ATOM 751 O O . LEU A 1 94 ? 0.834 4.800 -13.584 1.00 84.19 94 LEU A O 1
ATOM 755 N N . ILE A 1 95 ? 2.891 5.719 -13.643 1.00 85.81 95 ILE A N 1
ATOM 756 C CA . ILE A 1 95 ? 3.200 5.522 -12.227 1.00 85.81 95 ILE A CA 1
ATOM 757 C C . ILE A 1 95 ? 2.242 6.350 -11.370 1.00 85.81 95 ILE A C 1
ATOM 759 O O . ILE A 1 95 ? 1.681 5.808 -10.425 1.00 85.81 95 ILE A O 1
ATOM 763 N N . LEU A 1 96 ? 1.982 7.612 -11.727 1.00 86.50 96 LEU A N 1
ATOM 764 C CA . LEU A 1 96 ? 1.021 8.459 -11.011 1.00 86.50 96 LEU A CA 1
ATOM 765 C C . LEU A 1 96 ? -0.398 7.872 -11.020 1.00 86.50 96 LEU A C 1
ATOM 767 O O . LEU A 1 96 ? -1.086 7.899 -10.001 1.00 86.50 96 LEU A O 1
ATOM 771 N N . LEU A 1 97 ? -0.842 7.296 -12.141 1.00 82.88 97 LEU A N 1
ATOM 772 C CA . LEU A 1 97 ? -2.136 6.608 -12.211 1.00 82.88 97 LEU A CA 1
ATOM 773 C C . LEU A 1 97 ? -2.170 5.361 -11.320 1.00 82.88 97 LEU A C 1
ATOM 775 O O . LEU A 1 97 ? -3.161 5.134 -10.624 1.00 82.88 97 LEU A O 1
ATOM 779 N N . ALA A 1 98 ? -1.095 4.570 -11.309 1.00 81.50 98 ALA A N 1
ATOM 780 C CA . ALA A 1 98 ? -0.983 3.414 -10.426 1.00 81.50 98 ALA A CA 1
ATOM 781 C C . ALA A 1 98 ? -0.971 3.831 -8.942 1.00 81.50 98 ALA A C 1
ATOM 783 O O . ALA A 1 98 ? -1.667 3.217 -8.134 1.00 81.50 98 ALA A O 1
ATOM 784 N N . GLN A 1 99 ? -0.254 4.907 -8.604 1.00 84.75 99 GLN A N 1
ATOM 785 C CA . GLN A 1 99 ? -0.174 5.460 -7.250 1.00 84.75 99 GLN A CA 1
ATOM 786 C C . GLN A 1 99 ? -1.526 5.992 -6.765 1.00 84.75 99 GLN A C 1
ATOM 788 O O . GLN A 1 99 ? -1.972 5.578 -5.702 1.00 84.75 99 GLN A O 1
ATOM 793 N N . ASN A 1 100 ? -2.235 6.796 -7.564 1.00 82.38 100 ASN A N 1
ATOM 794 C CA . ASN A 1 100 ? -3.571 7.300 -7.211 1.00 82.38 100 ASN A CA 1
ATOM 795 C C . ASN A 1 100 ? -4.569 6.166 -6.915 1.00 82.38 100 ASN A C 1
ATOM 797 O O . ASN A 1 100 ? -5.456 6.302 -6.071 1.00 82.38 100 ASN A O 1
ATOM 801 N N . ARG A 1 101 ? -4.448 5.028 -7.613 1.00 80.94 101 ARG A N 1
ATOM 802 C CA . ARG A 1 101 ? -5.288 3.855 -7.337 1.00 80.94 101 ARG A CA 1
ATOM 803 C C . ARG A 1 101 ? -4.895 3.148 -6.050 1.00 80.94 101 ARG A C 1
ATOM 805 O O . ARG A 1 101 ? -5.787 2.754 -5.301 1.00 80.94 101 ARG A O 1
ATOM 812 N N . GLN A 1 102 ? -3.597 2.987 -5.810 1.00 82.25 102 GLN A N 1
ATOM 813 C CA . GLN A 1 102 ? -3.099 2.397 -4.574 1.00 82.25 102 GLN A CA 1
ATOM 814 C C . GLN A 1 102 ? -3.538 3.238 -3.368 1.00 82.25 102 GLN A C 1
ATOM 816 O O . GLN A 1 102 ? -4.145 2.704 -2.449 1.00 82.25 102 GLN A O 1
ATOM 821 N N . GLU A 1 103 ? -3.371 4.560 -3.437 1.00 87.06 103 GLU A N 1
ATOM 822 C CA . GLU A 1 103 ? -3.761 5.495 -2.380 1.00 87.06 103 GLU A CA 1
ATOM 823 C C . GLU A 1 103 ? -5.272 5.476 -2.105 1.00 87.06 103 GLU A C 1
ATOM 825 O O . GLU A 1 103 ? -5.689 5.442 -0.949 1.00 87.06 103 GLU A O 1
ATOM 830 N N . ASN A 1 104 ? -6.113 5.418 -3.145 1.00 85.69 104 ASN A N 1
ATOM 831 C CA . ASN A 1 104 ? -7.560 5.267 -2.961 1.00 85.69 104 ASN A CA 1
ATOM 832 C C . ASN A 1 104 ? -7.925 3.951 -2.258 1.00 85.69 104 ASN A C 1
ATOM 834 O O . ASN A 1 104 ? -8.781 3.949 -1.374 1.00 85.69 104 ASN A O 1
ATOM 838 N N . ARG A 1 105 ? -7.293 2.834 -2.637 1.00 85.88 105 ARG A N 1
ATOM 839 C CA . ARG A 1 105 ? -7.532 1.531 -1.999 1.00 85.88 105 ARG A CA 1
ATOM 840 C C . ARG A 1 105 ? -7.082 1.540 -0.539 1.00 85.88 105 ARG A C 1
ATOM 842 O O . ARG A 1 105 ? -7.833 1.092 0.326 1.00 85.88 105 ARG A O 1
ATOM 849 N N . ASP A 1 106 ? -5.900 2.085 -0.276 1.00 88.75 106 ASP A N 1
ATOM 850 C CA . ASP A 1 106 ? -5.338 2.198 1.069 1.00 88.75 106 ASP A CA 1
ATOM 851 C C . ASP A 1 106 ? -6.215 3.102 1.946 1.00 88.75 106 ASP A C 1
ATOM 853 O O . ASP A 1 106 ? -6.500 2.774 3.098 1.00 88.75 106 ASP A O 1
ATOM 857 N N . ARG A 1 107 ? -6.744 4.194 1.384 1.00 91.62 107 ARG A N 1
ATOM 858 C CA . ARG A 1 107 ? -7.689 5.076 2.072 1.00 91.62 107 ARG A CA 1
ATOM 859 C C . ARG A 1 107 ? -8.981 4.360 2.461 1.00 91.62 107 ARG A C 1
ATOM 861 O O . ARG A 1 107 ? -9.401 4.488 3.608 1.00 91.62 107 ARG A O 1
ATOM 868 N N . VAL A 1 108 ? -9.598 3.614 1.541 1.00 91.19 108 VAL A N 1
ATOM 869 C CA . VAL A 1 108 ? -10.825 2.848 1.835 1.00 91.19 108 VAL A CA 1
ATOM 870 C C . VAL A 1 108 ? -10.560 1.811 2.926 1.00 91.19 108 VAL A C 1
ATOM 872 O O . VAL A 1 108 ? -11.322 1.736 3.886 1.00 91.19 108 VAL A O 1
ATOM 875 N N . SER A 1 109 ? -9.443 1.080 2.839 1.00 92.06 109 SER A N 1
ATOM 876 C CA . SER A 1 109 ? -9.047 0.116 3.873 1.00 92.06 109 SER A CA 1
ATOM 877 C C . SER A 1 109 ? -8.891 0.780 5.245 1.00 92.06 109 SER A C 1
ATOM 879 O O . SER A 1 109 ? -9.386 0.263 6.242 1.00 92.06 109 SER A O 1
ATOM 881 N N . LEU A 1 110 ? -8.252 1.953 5.304 1.00 93.62 110 LEU A N 1
ATOM 882 C CA . LEU A 1 110 ? -8.078 2.703 6.550 1.00 93.62 110 LEU A CA 1
AT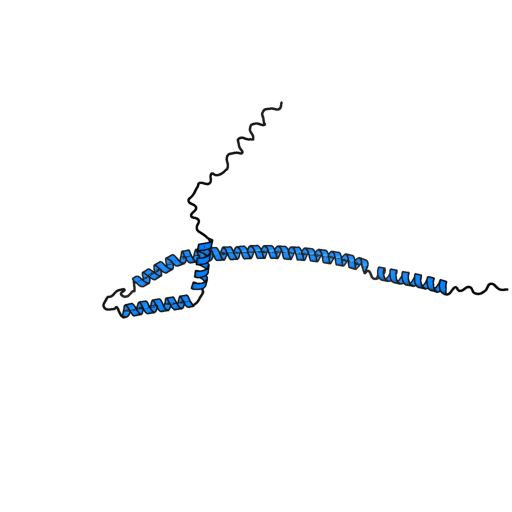OM 883 C C . LEU A 1 110 ? -9.403 3.220 7.123 1.00 93.62 110 LEU A C 1
ATOM 885 O O . LEU A 1 110 ? -9.572 3.257 8.343 1.00 93.62 110 LEU A O 1
ATOM 889 N N . GLU A 1 111 ? -10.333 3.657 6.274 1.00 94.25 111 GLU A N 1
ATOM 890 C CA . GLU A 1 111 ? -11.664 4.096 6.705 1.00 94.25 111 GLU A CA 1
ATOM 891 C C . GLU A 1 111 ? -12.483 2.920 7.269 1.00 94.25 111 GLU A C 1
ATOM 893 O O . GLU A 1 111 ? -13.091 3.058 8.337 1.00 94.25 111 GLU A O 1
ATOM 898 N N . GLU A 1 112 ? -12.434 1.749 6.627 1.00 94.69 112 GLU A N 1
ATOM 899 C CA . GLU A 1 112 ? -13.060 0.523 7.136 1.00 94.69 112 GLU A CA 1
ATOM 900 C C . GLU A 1 112 ? -12.457 0.075 8.470 1.00 94.69 112 GLU A C 1
ATOM 902 O O . GLU A 1 112 ? -13.199 -0.203 9.416 1.00 94.69 112 GLU A O 1
ATOM 907 N N . ASP A 1 113 ? -11.128 0.058 8.585 1.00 94.25 113 ASP A N 1
ATOM 908 C CA . ASP A 1 113 ? -10.441 -0.338 9.816 1.00 94.25 113 ASP A CA 1
ATOM 909 C C . ASP A 1 113 ? -10.776 0.602 10.978 1.00 94.25 113 ASP A C 1
ATOM 911 O O . ASP A 1 113 ? -11.030 0.145 12.096 1.00 94.25 113 ASP A O 1
ATOM 915 N N . ARG A 1 114 ? -10.869 1.915 10.724 1.00 94.88 114 ARG A N 1
ATOM 916 C CA . ARG A 1 114 ? -11.348 2.875 11.731 1.00 94.88 114 ARG A CA 1
ATOM 917 C C . ARG A 1 114 ? -12.788 2.595 12.144 1.00 94.88 114 ARG A C 1
ATOM 919 O O . ARG A 1 114 ? -13.082 2.632 13.336 1.00 94.88 114 ARG A O 1
ATOM 926 N N . SER A 1 115 ? -13.679 2.323 11.190 1.00 94.75 115 SER A N 1
ATOM 927 C CA . SER A 1 115 ? -15.082 2.012 11.491 1.00 94.75 115 SER A CA 1
ATOM 928 C C . SER A 1 115 ? -15.200 0.753 12.354 1.00 94.75 115 SER A C 1
ATOM 930 O O . SER A 1 115 ? -15.878 0.769 13.383 1.00 94.75 115 SER A O 1
ATOM 932 N N . ARG A 1 116 ? -14.460 -0.304 12.000 1.00 94.69 116 ARG A N 1
ATOM 933 C CA . ARG A 1 116 ? -14.379 -1.544 12.782 1.00 94.69 116 ARG A CA 1
ATOM 934 C C . ARG A 1 116 ? -13.824 -1.294 14.179 1.00 94.69 116 ARG A C 1
ATOM 936 O O . ARG A 1 116 ? -14.414 -1.753 15.146 1.00 94.69 116 ARG A O 1
ATOM 943 N N . ALA A 1 117 ? -12.745 -0.523 14.311 1.00 94.69 117 ALA A N 1
ATOM 944 C CA . ALA A 1 117 ? -12.167 -0.195 15.613 1.00 94.69 117 ALA A CA 1
ATOM 945 C C . ALA A 1 117 ? -13.156 0.560 16.520 1.00 94.69 117 ALA A C 1
ATOM 947 O O . ALA A 1 117 ? -13.224 0.285 17.718 1.00 94.69 117 ALA A O 1
ATOM 948 N N . LEU A 1 118 ? -13.946 1.482 15.956 1.00 95.12 118 LEU A N 1
ATOM 949 C CA . LEU A 1 118 ? -15.001 2.183 16.692 1.00 95.12 118 LEU A CA 1
ATOM 950 C C . LEU A 1 118 ? -16.122 1.234 17.137 1.00 95.12 118 LEU A C 1
ATOM 952 O O . LEU A 1 118 ? -16.552 1.329 18.285 1.00 95.12 118 LEU A O 1
ATOM 956 N N . GLN A 1 119 ? -16.557 0.313 16.271 1.00 95.00 119 GLN A N 1
ATOM 957 C CA . GLN A 1 119 ? -17.563 -0.701 16.617 1.00 95.00 119 GLN A CA 1
ATOM 958 C C . GLN A 1 119 ? -17.058 -1.635 17.718 1.00 95.00 119 GLN A C 1
ATOM 960 O O . GLN A 1 119 ? -17.688 -1.729 18.764 1.00 95.00 119 GLN A O 1
ATOM 965 N N . THR A 1 120 ? -15.865 -2.215 17.559 1.00 92.75 120 THR A N 1
ATOM 966 C CA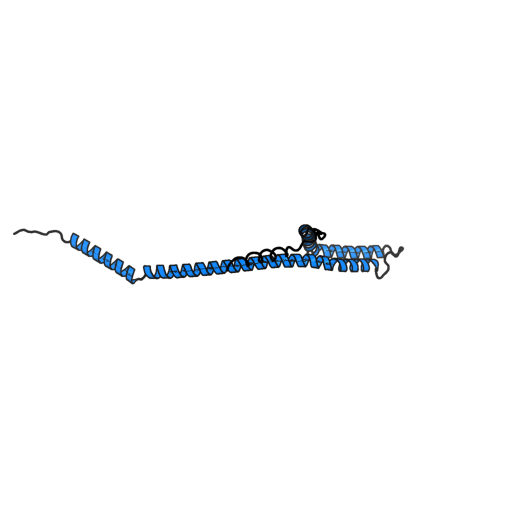 . THR A 1 120 ? -15.250 -3.080 18.576 1.00 92.75 120 THR A CA 1
ATOM 967 C C . THR A 1 120 ? -15.115 -2.364 19.918 1.00 92.75 120 THR A C 1
ATOM 969 O O . THR A 1 120 ? -15.355 -2.960 20.970 1.00 92.75 120 THR A O 1
ATOM 972 N N . LYS A 1 121 ? -14.750 -1.074 19.907 1.00 94.75 121 LYS A N 1
ATOM 973 C CA . LYS A 1 121 ? -14.680 -0.272 21.131 1.00 94.75 121 LYS A CA 1
ATOM 974 C C . LYS A 1 121 ? -16.059 -0.123 21.780 1.00 94.75 121 LYS A C 1
ATOM 976 O O . LYS A 1 121 ? -16.168 -0.334 22.984 1.00 94.75 121 LYS A O 1
ATOM 981 N N . ALA A 1 122 ? -17.089 0.213 21.003 1.00 94.69 122 ALA A N 1
ATOM 982 C CA . ALA A 1 122 ? -18.454 0.354 21.503 1.00 94.69 122 ALA A CA 1
ATOM 983 C C . ALA A 1 122 ? -18.995 -0.968 22.074 1.00 94.69 122 ALA A C 1
ATOM 985 O O . ALA A 1 122 ? -19.540 -0.973 23.176 1.00 94.69 122 ALA A O 1
ATOM 986 N N . ASP A 1 123 ? -18.765 -2.085 21.383 1.00 93.81 123 ASP A N 1
ATOM 987 C CA . ASP A 1 123 ? -19.162 -3.421 21.835 1.00 93.81 123 ASP A CA 1
ATOM 988 C C . ASP A 1 123 ? -18.445 -3.802 23.133 1.00 93.81 123 ASP A C 1
ATOM 990 O O . ASP A 1 123 ? -19.059 -4.312 24.068 1.00 93.81 123 ASP A O 1
ATOM 994 N N . THR A 1 124 ? -17.151 -3.492 23.237 1.00 93.88 124 THR A N 1
ATOM 995 C CA . THR A 1 124 ? -16.378 -3.739 24.461 1.00 93.88 124 THR A CA 1
ATOM 996 C C . THR A 1 124 ? -16.886 -2.886 25.624 1.00 93.88 124 THR A C 1
ATOM 998 O O . THR A 1 124 ? -17.026 -3.390 26.736 1.00 93.88 124 THR A O 1
ATOM 1001 N N . GLU A 1 125 ? -17.195 -1.606 25.391 1.00 95.19 125 GLU A N 1
ATOM 1002 C CA . GLU A 1 125 ? -17.787 -0.736 26.414 1.00 95.19 125 GLU A CA 1
ATOM 1003 C C . GLU A 1 125 ? -19.175 -1.223 26.846 1.00 95.19 125 GLU A C 1
ATOM 1005 O O . GLU A 1 125 ? -19.492 -1.186 28.036 1.00 95.19 125 GLU A O 1
ATOM 1010 N N . PHE A 1 126 ? -19.987 -1.706 25.904 1.00 94.69 126 PHE A N 1
ATOM 1011 C CA . PHE A 1 126 ? -21.290 -2.297 26.188 1.00 94.69 126 PHE A CA 1
ATOM 1012 C C . PHE A 1 126 ? -21.149 -3.552 27.055 1.00 94.69 126 PHE A C 1
ATOM 1014 O O . PHE A 1 126 ? -21.729 -3.614 28.137 1.00 94.69 126 PHE A O 1
ATOM 1021 N N . LEU A 1 127 ? -20.305 -4.502 26.641 1.00 94.75 127 LEU A N 1
ATOM 1022 C CA . LEU A 1 127 ? -20.037 -5.725 27.399 1.00 94.75 127 LEU A CA 1
ATOM 1023 C C . LEU A 1 127 ? -19.461 -5.427 28.786 1.00 94.75 127 LEU A C 1
ATOM 1025 O O . LEU A 1 127 ? -19.837 -6.082 29.753 1.00 94.75 127 LEU A O 1
ATOM 1029 N N . ALA A 1 128 ? -18.586 -4.428 28.918 1.00 94.56 128 ALA A N 1
ATOM 1030 C CA . ALA A 1 128 ? -18.039 -4.025 30.211 1.00 94.56 128 ALA A CA 1
ATOM 1031 C C . ALA A 1 128 ? -19.118 -3.456 31.148 1.00 94.56 128 ALA A C 1
ATOM 1033 O O . ALA A 1 128 ? -19.114 -3.768 32.341 1.00 94.56 128 ALA A O 1
ATOM 1034 N N . ARG A 1 129 ? -20.055 -2.650 30.625 1.00 94.44 129 ARG A N 1
ATOM 1035 C CA . ARG A 1 129 ? -21.201 -2.145 31.402 1.00 94.44 129 ARG A CA 1
ATOM 1036 C C . ARG A 1 129 ? -22.139 -3.272 31.809 1.00 94.44 129 ARG A C 1
ATOM 1038 O O . ARG A 1 129 ? -22.530 -3.324 32.972 1.00 94.44 129 ARG A O 1
ATOM 1045 N N . GLU A 1 130 ? -22.436 -4.185 30.892 1.00 95.94 130 GLU A N 1
ATOM 1046 C CA . GLU A 1 130 ? -23.304 -5.330 31.163 1.00 95.94 130 GLU A CA 1
ATOM 1047 C C . GLU A 1 130 ? -22.678 -6.267 32.204 1.00 95.94 130 GLU A C 1
ATOM 1049 O O . GLU A 1 130 ? -23.334 -6.682 33.155 1.00 95.94 130 GLU A O 1
ATOM 1054 N N . LEU A 1 131 ? -21.369 -6.519 32.103 1.00 93.81 131 LEU A N 1
ATOM 1055 C CA . LEU A 1 131 ? -20.617 -7.298 33.084 1.00 93.81 131 LEU A CA 1
ATOM 1056 C C . LEU A 1 131 ? -20.591 -6.613 34.457 1.00 93.81 131 LEU A C 1
ATOM 1058 O O . LEU A 1 131 ? -20.699 -7.287 35.481 1.00 93.81 131 LEU A O 1
ATOM 1062 N N . ALA A 1 132 ? -20.457 -5.285 34.501 1.00 92.19 132 ALA A N 1
ATOM 1063 C CA . ALA A 1 132 ? -20.515 -4.530 35.748 1.00 92.19 132 ALA A CA 1
ATOM 1064 C C . ALA A 1 132 ? -21.908 -4.603 36.395 1.00 92.19 132 ALA A C 1
ATOM 1066 O O . ALA A 1 132 ? -21.998 -4.831 37.602 1.00 92.19 132 ALA A O 1
ATOM 1067 N N . ALA A 1 133 ? -22.977 -4.471 35.605 1.00 91.56 133 ALA A N 1
ATOM 1068 C CA . ALA A 1 133 ? -24.353 -4.622 36.073 1.00 91.56 133 ALA A CA 1
ATOM 1069 C C . ALA A 1 133 ? -24.618 -6.046 36.589 1.00 91.56 133 ALA A C 1
ATOM 1071 O O . ALA A 1 133 ? -25.106 -6.217 37.707 1.00 91.56 133 ALA A O 1
ATOM 1072 N N . LEU A 1 134 ? -24.196 -7.066 35.833 1.00 90.62 134 LEU A N 1
ATOM 1073 C CA . LEU A 1 134 ? -24.278 -8.469 36.238 1.00 90.62 134 LEU A CA 1
ATOM 1074 C C . LEU A 1 134 ? -23.500 -8.730 37.534 1.00 90.62 134 LEU A C 1
ATOM 1076 O O . LEU A 1 134 ? -23.998 -9.414 38.423 1.00 90.62 134 LEU A O 1
ATOM 1080 N N . ARG A 1 135 ? -22.299 -8.159 37.680 1.00 90.75 135 ARG A N 1
ATOM 1081 C CA . ARG A 1 135 ? -21.489 -8.281 38.900 1.00 90.75 135 ARG A CA 1
ATOM 1082 C C . ARG A 1 135 ? -22.196 -7.700 40.124 1.00 90.75 135 ARG A C 1
ATOM 1084 O O . ARG A 1 135 ? -22.089 -8.291 41.194 1.00 90.75 135 ARG A O 1
ATOM 1091 N N . ILE A 1 136 ? -22.877 -6.562 39.988 1.00 88.25 136 ILE A N 1
ATOM 1092 C CA . ILE A 1 136 ? -23.643 -5.956 41.088 1.00 88.25 136 ILE A CA 1
ATOM 1093 C C . ILE A 1 136 ? -24.838 -6.846 41.439 1.00 88.25 136 ILE A C 1
ATOM 1095 O O . ILE A 1 136 ? -24.979 -7.219 42.599 1.00 88.25 136 ILE A O 1
ATOM 1099 N N . ALA A 1 137 ? -25.618 -7.272 40.441 1.00 84.50 137 ALA A N 1
ATOM 1100 C CA . ALA A 1 137 ? -26.772 -8.147 40.650 1.00 84.50 137 ALA A CA 1
ATOM 1101 C C . ALA A 1 137 ? -26.385 -9.483 41.317 1.00 84.50 137 ALA A C 1
ATOM 1103 O O . ALA A 1 137 ? -27.021 -9.913 42.275 1.00 84.50 137 ALA A O 1
ATOM 1104 N N . VAL A 1 138 ? -25.298 -10.124 40.870 1.00 82.50 138 VAL A N 1
ATOM 1105 C CA . VAL A 1 138 ? -24.770 -11.344 41.507 1.00 82.50 138 VAL A CA 1
ATOM 1106 C C . VAL A 1 138 ? -24.216 -11.049 42.902 1.00 82.50 138 VAL A C 1
ATOM 1108 O O . VAL A 1 138 ? -24.401 -11.854 43.810 1.00 82.50 138 VAL A O 1
ATOM 1111 N N . GLY A 1 139 ? -23.558 -9.904 43.097 1.00 77.56 139 GLY A N 1
ATOM 1112 C CA . GLY A 1 139 ? -23.042 -9.479 44.398 1.00 77.56 139 GLY A CA 1
ATOM 1113 C C . GLY A 1 139 ? -24.134 -9.274 45.454 1.00 77.56 139 GLY A C 1
ATOM 1114 O O . GLY A 1 139 ? -23.910 -9.618 46.611 1.00 77.56 139 GLY A O 1
ATOM 1115 N N . GLU A 1 140 ? -25.306 -8.770 45.061 1.00 69.19 140 GLU A N 1
ATOM 1116 C CA . GLU A 1 140 ? -26.469 -8.589 45.944 1.00 69.19 140 GLU A CA 1
ATOM 1117 C C . GLU A 1 140 ? -27.197 -9.905 46.269 1.00 69.19 140 GLU A C 1
ATOM 1119 O O . GLU A 1 140 ? -27.709 -10.062 47.374 1.00 69.19 140 GLU A O 1
ATOM 1124 N N . VAL A 1 141 ? -27.228 -10.869 45.342 1.00 64.56 141 VAL A N 1
ATOM 1125 C CA . VAL A 1 141 ? -27.880 -12.180 45.551 1.00 64.56 141 VAL A CA 1
ATOM 1126 C C . VAL A 1 141 ? -26.967 -13.165 46.296 1.00 64.56 141 VAL A C 1
ATOM 1128 O O . VAL A 1 141 ? -27.439 -14.032 47.030 1.00 64.56 141 VAL A O 1
ATOM 1131 N N . ALA A 1 142 ? -25.648 -13.027 46.150 1.00 59.81 142 ALA A N 1
ATOM 1132 C CA . ALA A 1 142 ? -24.651 -13.893 46.777 1.00 59.81 142 ALA A CA 1
ATOM 1133 C C . ALA A 1 142 ? -24.038 -13.300 48.058 1.00 59.81 142 ALA A C 1
ATOM 1135 O O . ALA A 1 142 ? -22.930 -13.680 48.452 1.00 59.81 142 ALA A O 1
ATOM 1136 N N . THR A 1 143 ? -24.713 -12.372 48.740 1.00 67.94 143 THR A N 1
ATOM 1137 C CA . THR A 1 143 ? -24.235 -11.903 50.043 1.00 67.94 143 THR A CA 1
ATOM 1138 C C . THR A 1 143 ? -24.285 -13.074 51.020 1.00 67.94 143 THR A C 1
ATOM 1140 O O . THR A 1 143 ? -25.341 -13.649 51.281 1.00 67.94 143 THR A O 1
ATOM 1143 N N . ARG A 1 144 ? -23.124 -13.433 51.581 1.00 68.56 144 ARG A N 1
ATOM 1144 C CA . ARG A 1 144 ? -22.951 -14.505 52.580 1.00 68.56 144 ARG A CA 1
ATOM 1145 C C . ARG A 1 144 ? -23.994 -14.455 53.702 1.00 68.56 144 ARG A C 1
ATOM 1147 O O . ARG A 1 144 ? -24.351 -15.502 54.229 1.00 68.56 144 ARG A O 1
ATOM 1154 N N . ASP A 1 145 ? -24.469 -13.262 54.048 1.00 70.25 145 ASP A N 1
ATOM 1155 C CA . ASP A 1 145 ? -25.478 -13.047 55.083 1.00 70.25 145 ASP A CA 1
ATOM 1156 C C . ASP A 1 145 ? -26.897 -13.441 54.649 1.00 70.25 145 ASP A C 1
ATOM 1158 O O . ASP A 1 145 ? -27.645 -13.936 55.484 1.00 70.25 145 ASP A O 1
ATOM 1162 N N . TYR A 1 146 ? -27.262 -13.287 53.370 1.00 76.94 146 TYR A N 1
ATOM 1163 C CA . TYR A 1 146 ? -28.544 -13.772 52.843 1.00 76.94 146 TYR A CA 1
ATOM 1164 C C . TYR A 1 146 ? -28.550 -15.302 52.787 1.00 76.94 146 TYR A C 1
ATOM 1166 O O . TYR A 1 146 ? -29.408 -15.939 53.384 1.00 76.94 146 TYR A O 1
ATOM 1174 N N . LEU A 1 147 ? -27.501 -15.896 52.202 1.00 80.00 147 LEU A N 1
ATOM 1175 C CA . LEU A 1 147 ? -27.314 -17.352 52.188 1.00 80.00 147 LEU A CA 1
ATOM 1176 C C . LEU A 1 147 ? -27.268 -17.956 53.600 1.00 80.00 147 LEU A C 1
ATOM 1178 O O . LEU A 1 147 ? -27.774 -19.055 53.808 1.00 80.00 147 LEU A O 1
ATOM 1182 N N . ARG A 1 148 ? -26.667 -17.258 54.575 1.00 82.56 148 ARG A N 1
ATOM 1183 C CA . ARG A 1 148 ? -26.686 -17.681 55.983 1.00 82.56 148 ARG A CA 1
ATOM 1184 C C . ARG A 1 148 ? -28.066 -17.571 56.610 1.00 82.56 148 ARG A C 1
ATOM 1186 O O . ARG A 1 148 ? -28.447 -18.517 57.283 1.00 82.56 148 ARG A O 1
ATOM 1193 N N . ARG A 1 149 ? -28.796 -16.472 56.393 1.00 86.25 149 ARG A N 1
ATOM 1194 C CA . ARG A 1 149 ? -30.167 -16.340 56.905 1.00 86.25 149 ARG A CA 1
ATOM 1195 C C . ARG A 1 149 ? -31.069 -17.434 56.365 1.00 86.25 149 ARG A C 1
ATOM 1197 O O . ARG A 1 149 ? -31.714 -18.082 57.171 1.00 86.25 149 ARG A O 1
ATOM 1204 N N . GLU A 1 150 ? -31.033 -17.69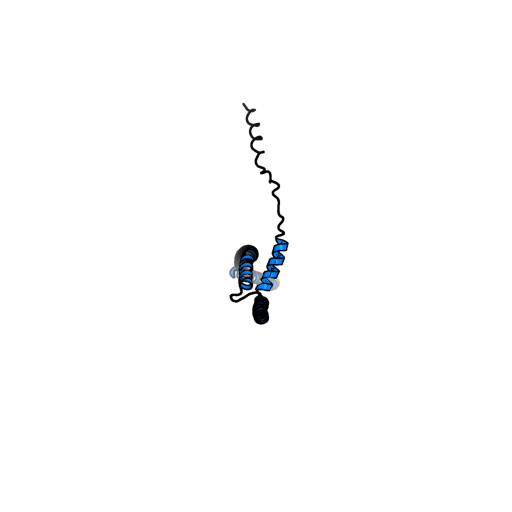9 55.063 1.00 89.25 150 GLU A N 1
ATOM 1205 C CA . GLU A 1 150 ? -31.890 -18.731 54.475 1.00 89.25 150 GLU A CA 1
ATOM 1206 C C . GLU A 1 150 ? -31.511 -20.129 54.973 1.00 89.25 150 GLU A C 1
ATOM 1208 O O . GLU A 1 150 ? -32.377 -20.955 55.244 1.00 89.25 150 GLU A O 1
ATOM 1213 N N . LEU A 1 151 ? -30.212 -20.399 55.159 1.00 88.31 151 LEU A N 1
ATOM 1214 C CA . LEU A 1 151 ? -29.752 -21.644 55.780 1.00 88.31 151 LEU A CA 1
ATOM 1215 C C . LEU A 1 151 ? -30.190 -21.772 57.243 1.00 88.31 151 LEU A C 1
ATOM 1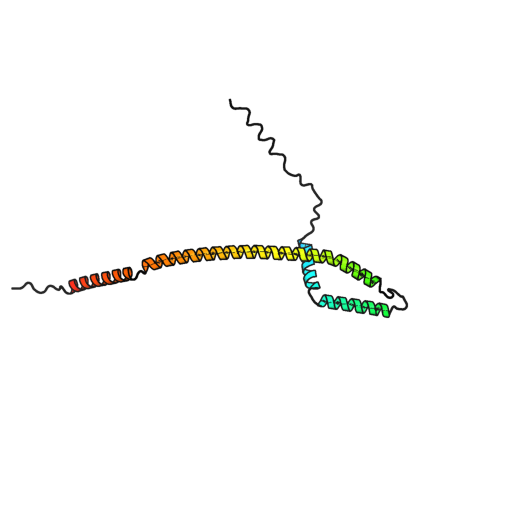217 O O . LEU A 1 151 ? -30.563 -22.869 57.662 1.00 88.31 151 LEU A O 1
ATOM 1221 N N . ASP A 1 152 ? -30.120 -20.689 58.016 1.00 91.06 152 ASP A N 1
ATOM 1222 C CA . ASP A 1 152 ? -30.543 -20.667 59.417 1.00 91.06 152 ASP A CA 1
ATOM 1223 C C . ASP A 1 152 ? -32.068 -20.816 59.529 1.00 91.06 152 ASP A C 1
ATOM 1225 O O . ASP A 1 152 ? -32.533 -21.610 60.344 1.00 91.06 152 ASP A O 1
ATOM 1229 N N . GLU A 1 153 ? -32.836 -20.155 58.659 1.00 92.81 153 GLU A N 1
ATOM 1230 C CA . GLU A 1 153 ? -34.296 -20.254 58.576 1.00 92.81 153 GLU A CA 1
ATOM 1231 C C . GLU A 1 153 ? -34.744 -21.681 58.225 1.00 92.81 153 GLU A C 1
ATOM 1233 O O . GLU A 1 153 ? -35.578 -22.266 58.924 1.00 92.81 153 GLU A O 1
ATOM 1238 N N . ILE A 1 154 ? -34.118 -22.301 57.215 1.00 93.31 154 ILE A N 1
ATOM 1239 C CA . ILE A 1 154 ? -34.355 -23.711 56.870 1.00 93.31 154 ILE A CA 1
ATOM 1240 C C . ILE A 1 154 ? -34.021 -24.625 58.056 1.00 93.31 154 ILE A C 1
ATOM 1242 O O . ILE A 1 154 ? -34.781 -25.548 58.349 1.00 93.31 154 ILE A O 1
ATOM 1246 N N . LYS A 1 155 ? -32.909 -24.377 58.762 1.00 93.12 155 LYS A N 1
ATOM 1247 C CA . LYS A 1 155 ? -32.532 -25.144 59.960 1.00 93.12 155 LYS A CA 1
ATOM 1248 C C . LYS A 1 155 ? -33.578 -25.040 61.062 1.00 93.12 155 LYS A C 1
ATOM 1250 O O . LYS A 1 155 ? -33.909 -26.059 61.663 1.00 93.12 155 LYS A O 1
ATOM 1255 N N . THR A 1 156 ? -34.081 -23.838 61.333 1.00 93.56 156 THR A N 1
ATOM 1256 C CA . THR A 1 156 ? -35.111 -23.625 62.356 1.00 93.56 156 THR A CA 1
ATOM 1257 C C . THR A 1 156 ? -36.427 -24.297 61.986 1.00 93.56 156 THR A C 1
ATOM 1259 O O . THR A 1 156 ? -36.993 -24.997 62.818 1.00 93.56 156 THR A O 1
ATOM 1262 N N . LEU A 1 157 ? -36.864 -24.189 60.727 1.00 92.38 157 LEU A N 1
ATOM 1263 C CA . LEU A 1 157 ? -38.070 -24.868 60.248 1.00 92.38 157 LEU A CA 1
ATOM 1264 C C . LEU A 1 157 ? -37.946 -26.391 60.355 1.00 92.38 157 LEU A C 1
ATOM 1266 O O . LEU A 1 157 ? -38.895 -27.065 60.751 1.00 92.38 157 LEU A O 1
ATOM 1270 N N . LEU A 1 158 ? -36.773 -26.944 60.031 1.00 90.44 158 LEU A N 1
ATOM 1271 C CA . LEU A 1 158 ? -36.526 -28.376 60.167 1.00 90.44 158 LEU A CA 1
ATOM 1272 C C . LEU A 1 158 ? -36.559 -28.815 61.638 1.00 90.44 158 LEU A C 1
ATOM 1274 O O . LEU A 1 158 ? -37.161 -29.841 61.940 1.00 90.44 158 LEU A O 1
ATOM 1278 N N . ALA A 1 159 ? -35.975 -28.023 62.544 1.00 91.25 159 ALA A N 1
ATOM 1279 C CA . ALA A 1 159 ? -35.997 -28.289 63.982 1.00 91.25 159 ALA A CA 1
ATOM 1280 C C . ALA A 1 159 ? -37.420 -28.246 64.565 1.00 91.25 159 ALA A C 1
ATOM 1282 O O . ALA A 1 159 ? -37.771 -29.109 65.367 1.00 91.25 159 ALA A O 1
ATOM 1283 N N . ASP A 1 160 ? -38.261 -27.305 64.128 1.00 88.69 160 ASP A N 1
ATOM 1284 C CA . ASP A 1 160 ? -39.670 -27.232 64.532 1.00 88.69 160 ASP A CA 1
ATOM 1285 C C . ASP A 1 160 ? -40.474 -28.439 64.030 1.00 88.69 160 ASP A C 1
ATOM 1287 O O . ASP A 1 160 ? -41.280 -29.004 64.773 1.00 88.69 160 ASP A O 1
ATOM 1291 N N . ILE A 1 161 ? -40.237 -28.876 62.787 1.00 87.94 161 ILE A N 1
ATOM 1292 C CA . ILE A 1 161 ? -40.855 -30.090 62.233 1.00 87.94 161 ILE A CA 1
ATOM 1293 C C . ILE A 1 161 ? -40.405 -31.324 63.023 1.00 87.94 161 ILE A C 1
ATOM 1295 O O . ILE A 1 161 ? -41.223 -32.185 63.341 1.00 87.94 161 ILE A O 1
ATOM 1299 N N . GLU A 1 162 ? -39.121 -31.420 63.363 1.00 86.25 162 GLU A N 1
ATOM 1300 C CA . GLU A 1 162 ? -38.573 -32.530 64.142 1.00 86.25 162 GLU A CA 1
ATOM 1301 C C . GLU A 1 162 ? -39.117 -32.529 65.578 1.00 86.25 162 GLU A C 1
ATOM 1303 O O . GLU A 1 162 ? -39.473 -33.588 66.093 1.00 86.25 162 GLU A O 1
ATOM 1308 N N . ALA A 1 163 ? -39.304 -31.357 66.192 1.00 81.44 163 ALA A N 1
ATOM 1309 C CA . ALA A 1 163 ? -39.936 -31.207 67.501 1.00 81.44 163 ALA A CA 1
ATOM 1310 C C . ALA A 1 163 ? -41.425 -31.599 67.480 1.00 81.44 163 ALA A C 1
ATOM 1312 O O . ALA A 1 163 ? -41.879 -32.313 68.372 1.00 81.44 163 ALA A O 1
ATOM 1313 N N . GLN A 1 164 ? -42.172 -31.215 66.438 1.00 79.56 164 GLN A N 1
ATOM 1314 C CA . GLN A 1 164 ? -43.562 -31.651 66.238 1.00 79.56 164 GLN A CA 1
ATOM 1315 C C . GLN A 1 164 ? -43.668 -33.160 66.002 1.00 79.56 164 GLN A C 1
ATOM 1317 O O . GLN A 1 164 ? -44.622 -33.787 66.451 1.00 79.56 164 GLN A O 1
ATOM 1322 N N . ARG A 1 165 ? -42.677 -33.753 65.328 1.00 76.25 165 ARG A N 1
ATOM 1323 C CA . ARG A 1 165 ? -42.604 -35.199 65.088 1.00 76.25 165 ARG A CA 1
ATOM 1324 C C . ARG A 1 165 ? -42.146 -35.987 66.320 1.00 76.25 165 ARG A C 1
ATOM 1326 O O . ARG A 1 165 ? -42.491 -37.153 66.442 1.00 76.25 165 ARG A O 1
ATOM 1333 N N . SER A 1 166 ? -41.382 -35.352 67.210 1.00 65.81 166 SER A N 1
ATOM 1334 C CA . SER A 1 166 ? -40.923 -35.911 68.493 1.00 65.81 166 SER A CA 1
ATOM 1335 C C . SER A 1 166 ? -41.955 -35.740 69.615 1.00 65.81 166 SER A C 1
ATOM 1337 O O . SER A 1 166 ? -41.879 -36.428 70.630 1.00 65.81 166 SER A O 1
ATOM 1339 N N . GLY A 1 167 ? -42.928 -34.842 69.437 1.00 54.53 167 GLY A N 1
ATOM 1340 C CA . GLY A 1 167 ? -44.117 -34.709 70.275 1.00 54.53 167 GLY A CA 1
ATOM 1341 C C . GLY A 1 167 ? -45.158 -35.782 69.958 1.00 54.53 167 GLY A C 1
ATOM 1342 O O . GLY A 1 167 ? -46.257 -35.467 69.512 1.00 54.53 167 GLY A O 1
ATOM 1343 N N . GLU A 1 168 ? -44.813 -37.050 70.169 1.00 52.75 168 GLU A N 1
ATOM 1344 C CA . GLU A 1 168 ? -45.786 -38.144 70.167 1.00 52.75 168 GLU A CA 1
ATOM 1345 C C . GLU A 1 168 ? -46.544 -38.159 71.520 1.00 52.75 168 GLU A C 1
ATOM 1347 O O . GLU A 1 168 ? -45.932 -37.911 72.565 1.00 52.75 168 GLU A O 1
ATOM 1352 N N . PRO A 1 169 ? -47.877 -38.378 71.539 1.00 52.31 169 PRO A N 1
ATOM 1353 C CA . PRO A 1 169 ? -48.714 -38.181 72.718 1.00 52.31 169 PRO A CA 1
ATOM 1354 C C . PRO A 1 169 ? -48.509 -39.328 73.711 1.00 52.31 169 PRO A C 1
ATOM 1356 O O . PRO A 1 169 ? -49.053 -40.416 73.541 1.00 52.31 169 PRO A O 1
ATOM 1359 N N . ALA A 1 170 ? -47.740 -39.086 74.769 1.00 47.00 170 ALA A N 1
ATOM 1360 C CA . ALA A 1 170 ? -47.616 -40.024 75.876 1.00 47.00 170 ALA A CA 1
ATOM 1361 C C . ALA A 1 170 ? -48.626 -39.682 76.982 1.00 47.00 170 ALA A C 1
ATOM 1363 O O . ALA A 1 170 ? -48.365 -38.871 77.865 1.00 47.00 170 ALA A O 1
ATOM 1364 N N . ASP A 1 171 ? -49.769 -40.356 76.868 1.00 47.62 171 ASP A N 1
ATOM 1365 C CA . ASP A 1 171 ? -50.517 -40.972 77.966 1.00 47.62 171 ASP A CA 1
ATOM 1366 C C . ASP A 1 171 ? -51.256 -40.044 78.951 1.00 47.62 171 ASP A C 1
ATOM 1368 O O . ASP A 1 171 ? -50.751 -39.607 79.984 1.00 47.62 171 ASP A O 1
ATOM 1372 N N . HIS A 1 172 ? -52.528 -39.800 78.626 1.00 49.19 172 HIS A N 1
ATOM 1373 C CA . HIS A 1 172 ? -53.567 -39.495 79.601 1.00 49.19 172 HIS A CA 1
ATOM 1374 C C . HIS A 1 172 ? -54.052 -40.823 80.187 1.00 49.19 172 HIS A C 1
ATOM 1376 O O . HIS A 1 172 ? -55.004 -41.395 79.660 1.00 49.19 172 HIS A O 1
ATOM 1382 N N . ASP A 1 173 ? -53.418 -41.315 81.252 1.00 46.97 173 ASP A N 1
ATOM 1383 C CA . ASP A 1 173 ? -54.082 -42.300 82.101 1.00 46.97 173 ASP A CA 1
ATOM 1384 C C . ASP A 1 173 ? -53.619 -42.254 83.568 1.00 46.97 173 ASP A C 1
ATOM 1386 O O . ASP A 1 173 ? -52.433 -42.396 83.876 1.00 46.97 173 ASP A O 1
ATOM 1390 N N . ARG A 1 174 ? -54.639 -42.156 84.438 1.00 44.94 174 ARG A N 1
ATOM 1391 C CA . ARG A 1 174 ? -54.703 -42.296 85.912 1.00 44.94 174 ARG A CA 1
ATOM 1392 C C . ARG A 1 174 ? -54.591 -41.054 86.793 1.00 44.94 174 ARG A C 1
ATOM 1394 O O . ARG A 1 174 ? -53.481 -40.519 86.989 1.00 44.94 174 ARG A O 1
#

Sequence (174 aa):
MTEKSSRRLSARQRLETPRAGRGFRLNYDVEAVGRVSESIARFLGTGRYLAFQTIFVIVWIALNLYAVGMQWDPYPFILLNLAFSTQAAYAAPLILLAQNRQENRDRVSLEEDRSRALQTKADTEFLARELAALRIAVGEVATRDYLRRELDEIKTLLADIEAQRSGEPADHDR

Radius of gyration: 44.77 Å; chains: 1; bounding box: 84×86×128 Å

Secondary structure (DSSP, 8-state):
--SSSTTSSSSSSS---------------HHHHHHHHHHHHHHHTSHHHHHHHHHHHHHHHHHHHHTTTTTSS-TTTHHHHHHHHHHHHHHHHHHHHHHHHHHHHHHHHHHHHHHHHHHHHHHHHHHHHHHHHHHHHHHHHT-HHHHHHHHHHHHHHHHHHHHHHH--------

pLDDT: mean 77.96, std 14.74, range [44.94, 95.94]